Protein AF-A0A257HC31-F1 (afdb_monomer_lite)

Secondary structure (DSSP, 8-state):
--EEEGGGGTTTTSB-TTSSEEEEEEEETTTEEEEEEEETTTTEEEEEEEETTTEEEEEEESSHHHHHHHHHHHHHHHHHHHTTPPPTT-TTHHHHHHHHHHHHHHHHHH--

pLDDT: mean 95.12, std 4.94, range [56.03, 98.31]

Sequence (112 aa):
MAWDLYEDGASLGTAGEDGGTIVADFEHDLGARMTLEALGDGTCFAMTCGIYGWFFHTRFFNSREEADRATVDMQSALNVILQSYPAKDDADYDAKTEAFGDAISAFVDAYP

Foldseek 3Di:
DDWDADVNVPQAQPQDPVRFGWPGWTDDPLAKIWTWGQPDPSQKIKIWIDRPPQDIAIDMDRDPVVVVVVVVVLVVLVVVLSVQQDDPPDPCNVVSNVVSNVSVVVSNVVGD

Structure (mmCIF, N/CA/C/O backbone):
data_AF-A0A257HC31-F1
#
_entry.id   AF-A0A257HC31-F1
#
loop_
_atom_site.group_PDB
_atom_site.id
_atom_site.type_symbol
_atom_site.label_atom_id
_atom_site.label_alt_id
_atom_site.label_comp_id
_atom_site.label_asym_id
_atom_site.label_entity_id
_atom_site.label_seq_id
_atom_site.pdbx_PDB_ins_code
_atom_site.Cartn_x
_atom_site.Cartn_y
_atom_site.Cartn_z
_atom_site.occupancy
_atom_site.B_iso_or_equiv
_atom_site.auth_seq_id
_atom_site.auth_comp_id
_atom_site.auth_asym_id
_atom_site.auth_atom_id
_atom_site.pdbx_PDB_model_num
ATOM 1 N N . MET A 1 1 ? -2.022 -9.010 -11.681 1.00 56.03 1 MET A N 1
ATOM 2 C CA . MET A 1 1 ? -1.314 -9.382 -10.444 1.00 56.03 1 MET A CA 1
ATOM 3 C C . MET A 1 1 ? -2.151 -8.868 -9.295 1.00 56.03 1 MET A C 1
ATOM 5 O O . MET A 1 1 ? -2.873 -7.892 -9.499 1.00 56.03 1 MET A O 1
ATOM 9 N N . ALA A 1 2 ? -2.218 -9.632 -8.213 1.00 81.56 2 ALA A N 1
ATOM 10 C CA . ALA A 1 2 ? -3.240 -9.480 -7.190 1.00 81.56 2 ALA A CA 1
ATOM 11 C C . ALA A 1 2 ? -2.597 -9.098 -5.859 1.00 81.56 2 ALA A C 1
ATOM 13 O O . ALA A 1 2 ? -1.486 -9.516 -5.552 1.00 81.56 2 ALA A O 1
ATOM 14 N N . TRP A 1 3 ? -3.320 -8.281 -5.105 1.00 95.12 3 TRP A N 1
ATOM 15 C CA . TRP A 1 3 ? -3.104 -8.136 -3.677 1.00 95.12 3 TRP A CA 1
ATOM 16 C C . TRP A 1 3 ? -3.680 -9.378 -3.000 1.00 95.12 3 TRP A C 1
ATOM 18 O O . TRP A 1 3 ? -4.872 -9.653 -3.154 1.00 95.12 3 TRP A O 1
ATOM 28 N N . ASP A 1 4 ? -2.845 -10.104 -2.273 1.00 96.44 4 ASP A N 1
ATOM 29 C CA . ASP A 1 4 ? -3.220 -11.294 -1.514 1.00 96.44 4 ASP A CA 1
ATOM 30 C C . ASP A 1 4 ? -3.125 -11.009 -0.013 1.00 96.44 4 ASP A C 1
ATOM 32 O O . ASP A 1 4 ? -2.525 -10.018 0.403 1.00 96.44 4 ASP A O 1
ATOM 36 N N . LEU A 1 5 ? -3.738 -11.853 0.821 1.00 96.62 5 LEU A N 1
ATOM 37 C CA . LEU A 1 5 ? -3.605 -11.717 2.273 1.00 96.62 5 LEU A CA 1
ATOM 38 C C . LEU A 1 5 ? -2.153 -11.953 2.688 1.00 96.62 5 LEU A C 1
ATOM 40 O O . LEU A 1 5 ? -1.566 -12.979 2.341 1.00 96.62 5 LEU A O 1
ATOM 44 N N . TYR A 1 6 ? -1.604 -11.035 3.480 1.00 96.62 6 TYR A N 1
ATOM 45 C CA . TYR A 1 6 ? -0.271 -11.218 4.042 1.00 96.62 6 TYR A CA 1
ATOM 46 C C . TYR A 1 6 ? -0.253 -12.423 4.993 1.00 96.62 6 TYR A C 1
A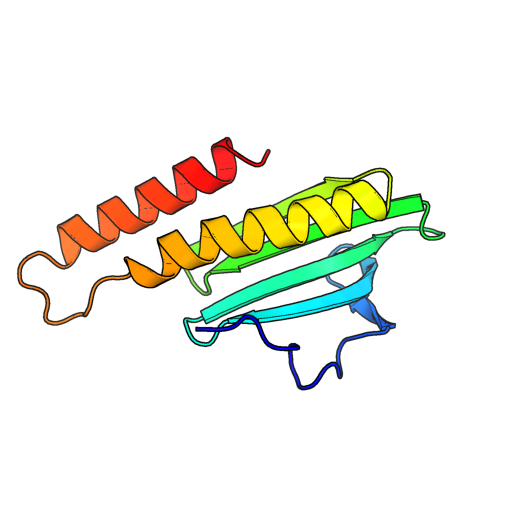TOM 48 O O . TYR A 1 6 ? -1.122 -12.545 5.859 1.00 96.62 6 TYR A O 1
ATOM 56 N N . GLU A 1 7 ? 0.720 -13.323 4.809 1.00 94.62 7 GLU A N 1
ATOM 57 C CA . GLU A 1 7 ? 0.877 -14.566 5.586 1.00 94.62 7 GLU A CA 1
ATOM 58 C C . GLU A 1 7 ? -0.431 -15.366 5.751 1.00 94.62 7 GLU A C 1
ATOM 60 O O . GLU A 1 7 ? -0.765 -15.816 6.847 1.00 94.62 7 GLU A O 1
ATOM 65 N N . ASP A 1 8 ? -1.218 -15.505 4.678 1.00 94.00 8 ASP A N 1
ATOM 66 C CA . ASP A 1 8 ? -2.528 -16.180 4.699 1.00 94.00 8 ASP A CA 1
ATOM 67 C C . ASP A 1 8 ? -3.508 -15.601 5.750 1.00 94.00 8 ASP A C 1
ATOM 69 O O . ASP A 1 8 ? -4.424 -16.276 6.226 1.00 94.00 8 ASP A O 1
ATOM 73 N N . GLY A 1 9 ? -3.324 -14.330 6.124 1.00 94.62 9 GLY A N 1
ATOM 74 C CA . GLY A 1 9 ? -4.115 -13.622 7.129 1.00 94.62 9 GLY A CA 1
ATOM 75 C C . GLY A 1 9 ? -3.684 -13.876 8.575 1.00 94.62 9 GLY A C 1
ATOM 76 O O . GLY A 1 9 ? -4.421 -13.510 9.491 1.00 94.62 9 GLY A O 1
ATOM 77 N N . ALA A 1 10 ? -2.517 -14.483 8.813 1.00 96.44 10 ALA A N 1
ATOM 78 C CA . ALA A 1 10 ? -2.029 -14.790 10.159 1.00 96.44 10 ALA A CA 1
ATOM 79 C C . ALA A 1 10 ? -1.799 -13.545 11.040 1.00 96.44 10 ALA A C 1
ATOM 81 O O . ALA A 1 10 ? -1.865 -13.648 12.266 1.00 96.44 10 ALA A O 1
ATOM 82 N N . SER A 1 11 ? -1.567 -12.378 10.433 1.00 96.56 11 SER A N 1
ATOM 83 C CA . SER A 1 11 ? -1.402 -11.094 11.128 1.00 96.56 11 SER A CA 1
ATOM 84 C C . SER A 1 11 ? -2.726 -10.445 11.553 1.00 96.56 11 SER A C 1
ATOM 86 O O . SER A 1 11 ? -2.740 -9.513 12.356 1.00 96.56 11 SER A O 1
ATOM 88 N N . LEU A 1 12 ? -3.869 -10.908 11.040 1.00 97.69 12 LEU A N 1
ATOM 89 C CA . LEU A 1 12 ? -5.153 -10.284 11.345 1.00 97.69 12 LEU A CA 1
ATOM 90 C C . LEU A 1 12 ? -5.505 -10.460 12.829 1.00 97.69 12 LEU A C 1
ATOM 92 O O . LEU A 1 12 ? -5.468 -11.559 13.381 1.00 97.69 12 LEU A O 1
ATOM 96 N N . GLY A 1 13 ? -5.892 -9.363 13.480 1.00 96.69 13 GLY A N 1
ATOM 97 C CA . GLY A 1 13 ? -6.200 -9.338 14.909 1.00 96.69 13 GLY A CA 1
ATOM 98 C C . GLY A 1 13 ? -4.980 -9.223 15.827 1.00 96.69 13 GLY A C 1
ATOM 99 O O . GLY A 1 13 ? -5.161 -9.154 17.044 1.00 96.69 13 GLY A O 1
ATOM 100 N N . THR A 1 14 ? -3.757 -9.179 15.290 1.00 96.69 14 THR A N 1
ATOM 101 C CA . THR A 1 14 ? -2.559 -8.879 16.085 1.00 96.69 14 THR A CA 1
ATOM 102 C C . THR A 1 14 ? -2.322 -7.374 16.182 1.00 96.69 14 THR A C 1
ATOM 104 O O . THR A 1 14 ? -2.957 -6.578 15.487 1.00 96.69 14 THR A O 1
ATOM 107 N N . ALA A 1 15 ? -1.402 -6.974 17.062 1.00 95.75 15 ALA A N 1
ATOM 108 C CA . ALA A 1 15 ? -0.935 -5.594 17.112 1.00 95.75 15 ALA A CA 1
ATOM 109 C C . ALA A 1 15 ? -0.169 -5.251 15.825 1.00 95.75 15 ALA A C 1
ATOM 111 O O . ALA A 1 15 ? 0.617 -6.078 15.356 1.00 95.75 15 ALA A O 1
ATOM 112 N N . GLY A 1 16 ? -0.402 -4.060 15.279 1.00 92.31 16 GLY A N 1
ATOM 113 C CA . GLY A 1 16 ? 0.389 -3.515 14.180 1.00 92.31 16 GLY A CA 1
ATOM 114 C C . GLY A 1 16 ? 1.428 -2.491 14.645 1.00 92.31 16 GLY A C 1
ATOM 115 O O . GLY A 1 16 ? 1.675 -2.324 15.845 1.00 92.31 16 GLY A O 1
ATOM 116 N N . GLU A 1 17 ? 2.088 -1.850 13.685 1.00 89.06 17 GLU A N 1
ATOM 117 C CA . GLU A 1 17 ? 3.216 -0.942 13.917 1.00 89.06 17 GLU A CA 1
ATOM 118 C C . GLU A 1 17 ? 2.767 0.410 14.481 1.00 89.06 17 GLU A C 1
ATOM 120 O O . GLU A 1 17 ? 3.483 1.010 15.286 1.00 89.06 17 GLU A O 1
ATOM 125 N N . ASP A 1 18 ? 1.553 0.846 14.141 1.00 90.50 18 ASP A N 1
ATOM 126 C CA . ASP A 1 18 ? 0.951 2.089 14.635 1.00 90.50 18 ASP A CA 1
ATOM 127 C C . ASP A 1 18 ? 0.244 1.909 15.997 1.00 90.50 18 ASP A C 1
ATOM 129 O O . ASP A 1 18 ? -0.400 2.826 16.519 1.00 90.50 18 ASP A O 1
ATOM 133 N N . GLY A 1 19 ? 0.387 0.731 16.616 1.00 90.06 19 GLY A N 1
ATOM 134 C CA . GLY A 1 19 ? -0.152 0.410 17.939 1.00 90.06 19 GLY A CA 1
ATOM 135 C C . GLY A 1 19 ? -1.643 0.062 17.945 1.00 90.06 19 GLY A C 1
ATOM 136 O O . GLY A 1 19 ? -2.249 0.008 19.019 1.00 90.06 19 GLY A O 1
ATOM 137 N N . GLY A 1 20 ? -2.240 -0.165 16.773 1.00 95.12 20 GLY A N 1
ATOM 138 C CA . GLY A 1 20 ? -3.612 -0.629 16.617 1.00 95.12 20 GLY A CA 1
ATOM 139 C C . GLY A 1 20 ? -3.731 -2.138 16.478 1.00 95.12 20 GLY A C 1
ATOM 140 O O . GLY A 1 20 ? -2.764 -2.888 16.580 1.00 95.12 20 GLY A O 1
ATOM 141 N N . THR A 1 21 ? -4.961 -2.587 16.233 1.00 97.69 21 THR A N 1
ATOM 142 C CA . THR A 1 21 ? -5.251 -3.969 15.830 1.00 97.69 21 THR A CA 1
ATOM 143 C C . THR A 1 21 ? -5.312 -4.044 14.314 1.00 97.69 21 THR A C 1
ATOM 145 O O . THR A 1 21 ? -6.084 -3.304 13.703 1.00 97.69 21 THR A O 1
ATOM 148 N N . ILE A 1 22 ? -4.562 -4.956 13.701 1.00 98.19 22 ILE A N 1
ATOM 149 C CA . ILE A 1 22 ? -4.603 -5.172 12.253 1.00 98.19 22 ILE A CA 1
ATOM 150 C C . ILE A 1 22 ? -5.986 -5.712 11.861 1.00 98.19 22 ILE A C 1
ATOM 152 O O . ILE A 1 22 ? -6.408 -6.776 12.319 1.00 98.19 22 ILE A O 1
ATOM 156 N N . VAL A 1 23 ? -6.694 -4.979 11.000 1.00 97.50 23 VAL A N 1
ATOM 157 C CA . VAL A 1 23 ? -8.029 -5.341 10.490 1.00 97.50 23 VAL A CA 1
ATOM 158 C C . VAL A 1 23 ? -8.052 -5.629 8.989 1.00 97.50 23 VAL A C 1
ATOM 160 O O . VAL A 1 23 ? -9.055 -6.150 8.497 1.00 97.50 23 VAL A O 1
ATOM 163 N N . ALA A 1 24 ? -6.977 -5.304 8.272 1.00 97.62 24 ALA A N 1
ATOM 164 C CA . ALA A 1 24 ? -6.693 -5.782 6.923 1.00 97.62 24 ALA A CA 1
ATOM 165 C C . ALA A 1 24 ? -5.177 -5.756 6.691 1.00 97.62 24 ALA A C 1
ATOM 167 O O . ALA A 1 24 ? -4.503 -4.855 7.184 1.00 97.62 24 ALA A O 1
ATOM 168 N N . ASP A 1 25 ? -4.645 -6.727 5.957 1.00 98.12 25 ASP A N 1
ATOM 169 C CA . ASP A 1 25 ? -3.213 -6.822 5.677 1.00 98.12 25 ASP A CA 1
ATOM 170 C C . ASP A 1 25 ? -3.014 -7.557 4.356 1.00 98.12 25 ASP A C 1
ATOM 172 O O . ASP A 1 25 ? -3.483 -8.689 4.185 1.00 98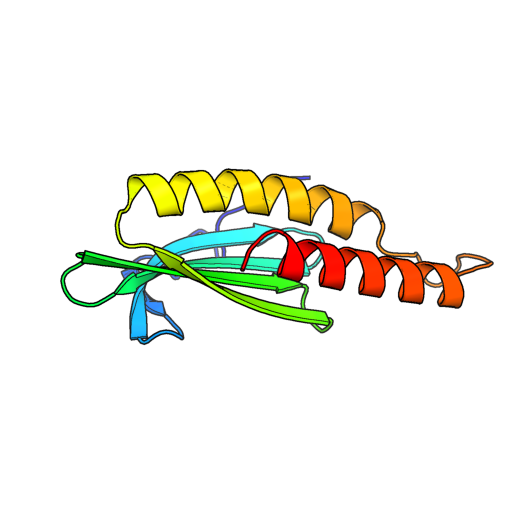.12 25 ASP A O 1
ATOM 176 N N . PHE A 1 26 ? -2.377 -6.881 3.409 1.00 97.94 26 PHE A N 1
ATOM 177 C CA . PHE A 1 26 ? -2.238 -7.346 2.042 1.00 97.94 26 PHE A CA 1
ATOM 178 C C . PHE A 1 26 ? -0.799 -7.238 1.571 1.00 97.94 26 PHE A C 1
ATOM 180 O O . PHE A 1 26 ? -0.139 -6.228 1.808 1.00 97.94 26 PHE A O 1
ATOM 187 N N . GLU A 1 27 ? -0.350 -8.229 0.815 1.00 97.50 27 GLU A N 1
ATOM 188 C CA . GLU A 1 27 ? 0.933 -8.218 0.127 1.00 97.50 27 GLU A CA 1
ATOM 189 C C . GLU A 1 27 ? 0.731 -8.389 -1.377 1.00 97.50 27 GLU A C 1
ATOM 191 O O . GLU A 1 27 ? -0.181 -9.073 -1.842 1.00 97.50 27 GLU A O 1
ATOM 196 N N . HIS A 1 28 ? 1.576 -7.716 -2.144 1.00 96.75 28 HIS A N 1
ATOM 197 C CA . HIS A 1 28 ? 1.649 -7.836 -3.586 1.00 96.75 28 HIS A CA 1
ATOM 198 C C . HIS A 1 28 ? 2.910 -8.618 -3.954 1.00 96.75 28 HIS A C 1
ATOM 200 O O . HIS A 1 28 ? 3.998 -8.328 -3.453 1.00 96.75 28 HIS A O 1
ATOM 206 N N . ASP A 1 29 ? 2.787 -9.538 -4.911 1.00 94.81 29 ASP A N 1
ATOM 207 C CA . ASP A 1 29 ? 3.880 -10.375 -5.441 1.00 94.81 29 ASP A CA 1
ATOM 208 C C . ASP A 1 29 ? 5.094 -9.597 -5.999 1.00 94.81 29 ASP A C 1
ATOM 210 O O . ASP A 1 29 ? 6.176 -10.161 -6.154 1.00 94.81 29 ASP A O 1
ATOM 214 N N . LEU A 1 30 ? 4.941 -8.294 -6.253 1.00 94.94 30 LEU A N 1
ATOM 215 C CA . LEU A 1 30 ? 5.993 -7.384 -6.709 1.00 94.94 30 LEU A CA 1
ATOM 216 C C . LEU A 1 30 ? 6.688 -6.639 -5.556 1.00 94.94 30 LEU A C 1
ATOM 218 O O . LEU A 1 30 ? 7.459 -5.714 -5.798 1.00 94.94 30 LEU A O 1
ATOM 222 N N . GLY A 1 31 ? 6.448 -7.044 -4.306 1.00 94.56 31 GLY A N 1
ATOM 223 C CA . GLY A 1 31 ? 7.174 -6.541 -3.141 1.00 94.56 31 GLY A CA 1
ATOM 224 C C . GLY A 1 31 ? 6.585 -5.269 -2.537 1.00 94.56 31 GLY A C 1
ATOM 225 O O . GLY A 1 31 ? 7.331 -4.357 -2.176 1.00 94.56 31 GLY A O 1
ATOM 226 N N . ALA A 1 32 ? 5.260 -5.207 -2.413 1.00 97.19 32 ALA A N 1
ATOM 227 C CA . ALA A 1 32 ? 4.577 -4.168 -1.647 1.00 97.19 32 ALA A CA 1
ATOM 228 C C . ALA A 1 32 ? 3.694 -4.777 -0.567 1.00 97.19 32 ALA A C 1
ATOM 230 O O . ALA A 1 32 ? 3.150 -5.860 -0.757 1.00 97.19 32 ALA A O 1
ATOM 231 N N . ARG A 1 33 ? 3.497 -4.046 0.528 1.00 97.44 33 ARG A N 1
ATOM 232 C CA . ARG A 1 33 ? 2.574 -4.423 1.600 1.00 97.44 33 ARG A CA 1
ATOM 233 C C . ARG A 1 33 ? 1.701 -3.243 1.988 1.00 97.44 33 ARG A C 1
ATOM 235 O O . ARG A 1 33 ? 2.124 -2.090 1.889 1.00 97.44 33 ARG A O 1
ATOM 242 N N . MET A 1 34 ? 0.478 -3.539 2.400 1.00 97.75 34 MET A N 1
ATOM 243 C CA . MET A 1 34 ? -0.488 -2.566 2.875 1.00 97.75 34 MET A CA 1
ATOM 244 C C . MET A 1 34 ? -1.240 -3.118 4.084 1.00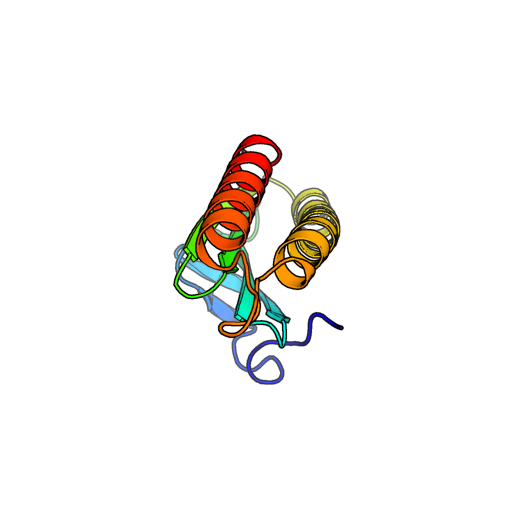 97.75 34 MET A C 1
ATOM 246 O O . MET A 1 34 ? -1.899 -4.149 3.984 1.00 97.75 34 MET A O 1
ATOM 250 N N . THR A 1 35 ? -1.187 -2.387 5.190 1.00 98.31 35 THR A N 1
ATOM 251 C CA . THR A 1 35 ? -1.751 -2.761 6.485 1.00 98.31 35 THR A CA 1
ATOM 252 C C . THR A 1 35 ? -2.744 -1.695 6.933 1.00 98.31 35 THR A C 1
ATOM 254 O O . THR A 1 35 ? -2.426 -0.508 6.965 1.00 98.31 35 THR A O 1
ATOM 257 N N . LEU A 1 36 ? -3.951 -2.119 7.300 1.00 98.31 36 LEU A N 1
ATOM 258 C CA . LEU A 1 36 ? -4.961 -1.296 7.956 1.00 98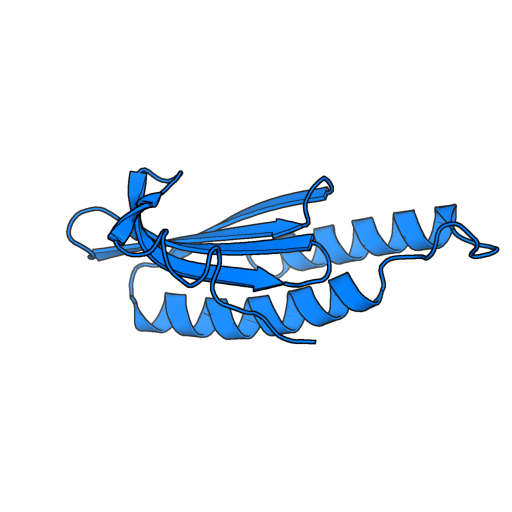.31 36 LEU A CA 1
ATOM 259 C C . LEU A 1 36 ? -5.036 -1.670 9.429 1.00 98.31 36 LEU A C 1
ATOM 261 O O . LEU A 1 36 ? -5.414 -2.793 9.771 1.00 98.31 36 LEU A O 1
ATOM 265 N N . GLU A 1 37 ? -4.775 -0.710 10.299 1.00 98.19 37 GLU A N 1
ATOM 266 C CA . GLU A 1 37 ? -4.923 -0.853 11.739 1.00 98.19 37 GLU A CA 1
ATOM 267 C C . GLU A 1 37 ? -6.131 -0.066 12.239 1.00 98.19 37 GLU A C 1
ATOM 269 O O . GLU A 1 37 ? -6.323 1.098 11.890 1.00 98.19 37 GLU A O 1
ATOM 274 N N . ALA A 1 38 ? -6.940 -0.687 13.094 1.00 97.75 38 ALA A N 1
ATOM 275 C CA . ALA A 1 38 ? -7.919 0.004 13.919 1.00 97.75 38 ALA A CA 1
ATOM 276 C C . ALA A 1 38 ? -7.234 0.484 15.207 1.00 97.75 38 ALA A C 1
ATOM 278 O O . ALA A 1 38 ? -6.744 -0.325 15.999 1.00 97.75 38 ALA A O 1
ATOM 279 N N . LEU A 1 39 ? -7.197 1.798 15.411 1.00 95.69 39 LEU A N 1
ATOM 280 C CA . LEU A 1 39 ? -6.564 2.456 16.551 1.00 95.69 39 LEU A CA 1
ATOM 281 C C . LEU A 1 39 ? -7.578 2.733 17.671 1.00 95.69 39 LEU A C 1
ATOM 283 O O . LEU A 1 39 ? -8.760 2.993 17.417 1.00 95.69 39 LEU A O 1
ATOM 287 N N . GLY A 1 40 ? -7.093 2.746 18.917 1.00 86.00 40 GLY A N 1
ATOM 288 C CA . GLY A 1 40 ? -7.922 2.980 20.103 1.00 86.00 40 GLY A CA 1
ATOM 289 C C . GLY A 1 40 ? -9.064 1.965 20.203 1.00 86.00 40 GLY A C 1
ATOM 290 O O . GLY A 1 40 ? -8.864 0.777 19.968 1.00 86.00 40 GLY A O 1
ATOM 291 N N . ASP A 1 41 ? -10.278 2.443 20.476 1.00 84.62 41 ASP A N 1
ATOM 292 C CA . ASP A 1 41 ? -11.488 1.608 20.526 1.00 84.62 41 ASP A CA 1
ATOM 293 C C . ASP A 1 41 ? -12.125 1.402 19.129 1.00 84.62 41 ASP A C 1
ATOM 295 O O . ASP A 1 41 ? -13.338 1.227 19.003 1.00 84.62 41 ASP A O 1
ATOM 299 N N . GLY A 1 42 ? -11.327 1.468 18.053 1.00 83.12 42 GLY A N 1
ATOM 300 C CA . GLY A 1 42 ? -11.793 1.338 16.666 1.00 83.12 42 GLY A CA 1
ATOM 301 C C . GLY A 1 42 ? -12.429 2.607 16.091 1.00 83.12 42 GLY A C 1
ATOM 302 O O . GLY A 1 42 ? -13.206 2.542 15.138 1.00 83.12 42 GLY A O 1
ATOM 303 N N . THR A 1 43 ? -12.123 3.765 16.679 1.00 88.62 43 THR A N 1
ATOM 304 C CA . THR A 1 43 ? -12.644 5.073 16.249 1.00 88.62 43 THR A CA 1
ATOM 305 C C . THR A 1 43 ? -11.783 5.741 15.182 1.00 88.62 43 THR A C 1
ATOM 307 O O . THR A 1 43 ? -12.276 6.597 14.454 1.00 88.62 43 THR A O 1
ATOM 310 N N . CYS A 1 44 ? -10.507 5.366 15.099 1.00 95.50 44 CYS A N 1
ATOM 311 C CA . CYS A 1 44 ? -9.555 5.881 14.122 1.00 95.50 44 CYS A CA 1
ATOM 312 C C . CYS A 1 44 ? -8.850 4.715 13.435 1.00 95.50 44 CYS A C 1
ATOM 314 O O . CYS A 1 44 ? -8.786 3.611 13.974 1.00 95.50 44 CYS A O 1
ATOM 316 N N . PHE A 1 45 ? -8.299 4.974 12.259 1.00 98.12 45 PHE A N 1
ATOM 317 C CA . PHE A 1 45 ? -7.649 3.964 11.443 1.00 98.12 45 PHE A CA 1
ATOM 318 C C . PHE A 1 45 ? -6.326 4.486 10.899 1.00 98.12 45 PHE A C 1
ATOM 320 O O . PHE A 1 45 ? -6.270 5.640 10.478 1.00 98.12 45 PHE A O 1
ATOM 327 N N . ALA A 1 46 ? -5.297 3.643 10.884 1.00 98.06 46 ALA A N 1
ATOM 328 C CA . ALA A 1 46 ? -4.031 3.904 10.205 1.00 98.06 46 ALA A CA 1
ATOM 329 C C . ALA A 1 46 ? -3.895 2.952 9.015 1.00 98.06 46 ALA A C 1
ATOM 331 O O . ALA A 1 46 ? -3.988 1.739 9.174 1.00 98.06 46 ALA A O 1
ATOM 332 N N . MET A 1 47 ? -3.720 3.505 7.820 1.00 98.00 47 MET A N 1
ATOM 333 C CA . MET A 1 47 ? -3.398 2.763 6.606 1.00 98.00 47 MET A CA 1
ATOM 334 C C . MET A 1 47 ? -1.931 2.988 6.293 1.00 98.00 47 MET A C 1
ATOM 336 O O . MET A 1 47 ? -1.570 4.070 5.825 1.00 98.00 47 MET A O 1
ATOM 340 N N . THR A 1 48 ? -1.114 1.974 6.520 1.00 98.00 48 THR A N 1
ATOM 341 C CA . THR A 1 48 ? 0.313 2.001 6.212 1.00 98.00 48 THR A CA 1
ATOM 342 C C . THR A 1 48 ? 0.560 1.179 4.958 1.00 98.00 48 THR A C 1
ATOM 344 O O . THR A 1 48 ? 0.083 0.057 4.833 1.00 98.00 48 THR A O 1
ATOM 347 N N . CYS A 1 49 ? 1.286 1.732 3.992 1.00 97.69 49 CYS A N 1
ATOM 348 C CA . CYS A 1 49 ? 1.681 1.025 2.781 1.00 97.69 49 CYS A CA 1
ATOM 349 C C . CYS A 1 49 ? 3.135 1.315 2.427 1.00 97.69 49 CYS A C 1
ATOM 351 O O . CYS A 1 49 ? 3.686 2.350 2.801 1.00 97.69 49 CYS A O 1
ATOM 353 N N . GLY A 1 50 ? 3.756 0.409 1.685 1.00 97.25 50 GLY A N 1
ATOM 354 C CA . GLY A 1 50 ? 5.123 0.597 1.228 1.00 97.25 50 GLY A CA 1
ATOM 355 C C . GLY A 1 50 ? 5.504 -0.372 0.125 1.00 97.25 50 GLY A C 1
ATOM 356 O O . GLY A 1 50 ? 4.898 -1.433 -0.031 1.00 97.25 50 GLY A O 1
ATOM 357 N N . ILE A 1 51 ? 6.533 0.007 -0.628 1.00 97.44 51 ILE A N 1
ATOM 358 C CA . ILE A 1 51 ? 7.260 -0.886 -1.532 1.00 97.44 51 ILE A CA 1
ATOM 359 C C . ILE A 1 51 ? 8.591 -1.189 -0.851 1.00 97.44 51 ILE A C 1
ATOM 361 O O . ILE A 1 51 ? 9.327 -0.265 -0.483 1.00 97.44 51 ILE A O 1
ATOM 365 N N . TYR A 1 52 ? 8.902 -2.471 -0.661 1.00 95.56 52 TYR A N 1
ATOM 366 C CA . TYR A 1 52 ? 10.075 -2.887 0.098 1.00 95.56 52 TYR A CA 1
ATOM 367 C C . TYR A 1 52 ? 11.360 -2.282 -0.486 1.00 95.56 52 TYR A C 1
ATOM 369 O O . TYR A 1 52 ? 11.662 -2.417 -1.671 1.00 95.56 52 TYR A O 1
ATOM 377 N N . GLY A 1 53 ? 12.126 -1.603 0.372 1.00 94.81 53 GLY A N 1
ATOM 378 C CA . GLY A 1 53 ? 13.374 -0.931 -0.001 1.00 94.81 53 GLY A CA 1
ATOM 379 C C . GLY A 1 53 ? 13.213 0.445 -0.658 1.00 94.81 53 GLY A C 1
ATOM 380 O O . GLY A 1 53 ? 14.230 1.081 -0.920 1.00 94.81 53 GLY A O 1
ATOM 381 N N . TRP A 1 54 ? 11.984 0.917 -0.888 1.00 96.44 54 TRP A N 1
ATOM 382 C CA . TRP A 1 54 ? 11.716 2.197 -1.548 1.00 96.44 54 TRP A CA 1
ATOM 383 C C . TRP A 1 54 ? 11.092 3.237 -0.626 1.00 96.44 54 TRP A C 1
ATOM 385 O O . TRP A 1 54 ? 11.633 4.333 -0.497 1.00 96.44 54 TRP A O 1
ATOM 395 N N . PHE A 1 55 ? 9.964 2.920 0.011 1.00 96.56 55 PHE A N 1
ATOM 396 C CA . PHE A 1 55 ? 9.282 3.864 0.894 1.00 96.56 55 PHE A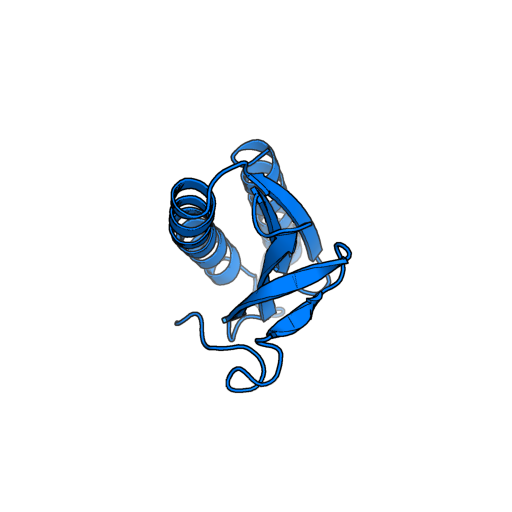 CA 1
ATOM 397 C C . PHE A 1 55 ? 8.307 3.164 1.842 1.00 96.56 55 PHE A C 1
ATOM 399 O O . PHE A 1 55 ? 7.911 2.020 1.614 1.00 96.56 55 PHE A O 1
ATOM 406 N N . PHE A 1 56 ? 7.889 3.913 2.859 1.00 95.38 56 PHE A N 1
ATOM 407 C CA . PHE A 1 56 ? 6.740 3.626 3.708 1.00 95.38 56 PHE A CA 1
ATOM 408 C C . PHE A 1 56 ? 5.925 4.906 3.864 1.00 95.38 56 PHE A C 1
ATOM 410 O O . PHE A 1 56 ? 6.495 5.994 3.958 1.00 95.38 56 PHE A O 1
ATOM 417 N N . HIS A 1 57 ? 4.604 4.776 3.861 1.00 97.19 57 HIS A N 1
ATOM 418 C CA . HIS A 1 57 ? 3.673 5.892 3.929 1.00 97.19 57 HIS A CA 1
ATOM 419 C C . HIS A 1 57 ? 2.426 5.510 4.716 1.00 97.19 57 HIS A C 1
ATOM 421 O O . HIS A 1 57 ? 1.807 4.484 4.425 1.00 97.19 57 HIS A O 1
ATOM 427 N N . THR A 1 58 ? 2.040 6.360 5.663 1.00 97.31 58 THR A N 1
ATOM 428 C CA . THR A 1 58 ? 0.911 6.120 6.565 1.00 97.31 58 THR A CA 1
ATOM 429 C C . THR A 1 58 ? -0.098 7.246 6.463 1.00 97.31 58 THR A C 1
ATOM 431 O O . THR A 1 58 ? 0.257 8.422 6.510 1.00 97.31 58 THR A O 1
ATOM 434 N N . ARG A 1 59 ? -1.376 6.878 6.378 1.00 97.31 59 ARG A N 1
ATOM 435 C CA . ARG A 1 59 ? -2.507 7.807 6.381 1.00 97.31 59 ARG A CA 1
ATOM 436 C C . ARG A 1 59 ? -3.462 7.481 7.507 1.00 97.31 59 ARG A C 1
ATOM 438 O O . ARG A 1 59 ? -3.683 6.312 7.814 1.00 97.31 59 ARG A O 1
ATOM 445 N N . PHE A 1 60 ? -4.084 8.512 8.064 1.00 97.00 60 PHE A N 1
ATOM 446 C CA . PHE A 1 60 ? -5.035 8.366 9.160 1.00 97.00 60 PHE A CA 1
ATOM 447 C C . PHE A 1 60 ? -6.455 8.714 8.719 1.00 97.00 60 PHE A C 1
ATOM 449 O O . PHE A 1 60 ? -6.682 9.713 8.038 1.00 97.00 60 PHE A O 1
ATOM 456 N N . PHE A 1 61 ? -7.419 7.909 9.157 1.00 97.31 61 PHE A N 1
ATOM 457 C CA . PHE A 1 61 ? -8.839 8.083 8.859 1.00 97.31 61 PHE A CA 1
ATOM 458 C C . PHE A 1 61 ? -9.671 8.036 10.139 1.00 97.31 61 PHE A C 1
ATOM 460 O O . PHE A 1 61 ? -9.319 7.355 11.102 1.00 97.31 61 PHE A O 1
ATOM 467 N N . ASN A 1 62 ? -10.810 8.729 10.132 1.00 96.31 62 ASN A N 1
ATOM 468 C CA . ASN A 1 62 ? -11.738 8.783 11.270 1.00 96.31 62 ASN A CA 1
ATOM 469 C C . ASN A 1 62 ? -12.951 7.857 11.091 1.00 96.31 62 ASN A C 1
ATOM 471 O O . ASN A 1 62 ? -13.890 7.892 11.884 1.00 96.31 62 ASN A O 1
ATOM 475 N N . SER A 1 63 ? -12.974 7.058 10.024 1.00 96.00 63 SER A N 1
ATOM 476 C CA . SER A 1 63 ? -14.036 6.093 9.777 1.00 96.00 63 SER A CA 1
ATOM 477 C C . SER A 1 63 ? -13.518 4.875 9.023 1.00 96.00 63 SER A C 1
ATOM 479 O O . SER A 1 63 ? -12.598 4.966 8.207 1.00 96.00 63 SER A O 1
ATOM 481 N N . ARG A 1 64 ? -14.148 3.728 9.288 1.00 95.31 64 ARG A N 1
ATOM 482 C CA . ARG A 1 64 ? -13.821 2.469 8.616 1.00 95.31 64 ARG A CA 1
ATOM 483 C C . ARG A 1 64 ? -14.103 2.542 7.118 1.00 95.31 64 ARG A C 1
ATOM 485 O O . ARG A 1 64 ? -13.303 2.077 6.321 1.00 95.31 64 ARG A O 1
ATOM 492 N N . GLU A 1 65 ? -15.226 3.152 6.750 1.00 96.56 65 GLU A N 1
ATOM 493 C CA . GLU A 1 65 ? -15.659 3.256 5.357 1.00 96.56 65 GLU A CA 1
ATOM 494 C C . GLU A 1 65 ? -14.685 4.085 4.507 1.00 96.56 65 GLU A C 1
ATOM 496 O O . GLU A 1 65 ? -14.356 3.690 3.389 1.00 96.56 65 GLU A O 1
ATOM 501 N N . GLU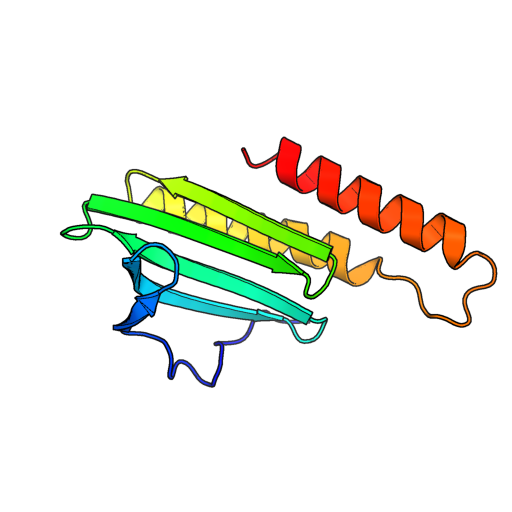 A 1 66 ? -14.201 5.220 5.025 1.00 97.06 66 GLU A N 1
ATOM 502 C CA . GLU A 1 66 ? -13.192 6.029 4.330 1.00 97.06 66 GLU A CA 1
ATOM 503 C C . GLU A 1 66 ? -11.862 5.286 4.214 1.00 97.06 66 GLU A C 1
ATOM 505 O O . GLU A 1 66 ? -11.247 5.323 3.148 1.00 97.06 66 GLU A O 1
ATOM 510 N N . ALA A 1 67 ? -11.450 4.590 5.279 1.00 97.44 67 ALA A N 1
ATOM 511 C CA . ALA A 1 67 ? -10.221 3.810 5.286 1.00 97.44 67 ALA A CA 1
ATOM 512 C C . ALA A 1 67 ? -10.265 2.692 4.234 1.00 97.44 67 ALA A C 1
ATOM 514 O O . ALA A 1 67 ? -9.371 2.627 3.397 1.00 97.44 67 ALA A O 1
ATOM 515 N N . ASP A 1 68 ? -11.331 1.884 4.212 1.00 96.50 68 ASP A N 1
ATOM 516 C CA . ASP A 1 68 ? -11.494 0.780 3.257 1.00 96.50 68 ASP A CA 1
ATOM 517 C C . ASP A 1 68 ? -11.526 1.284 1.803 1.00 96.50 68 ASP A C 1
ATOM 519 O O . ASP A 1 68 ? -10.923 0.685 0.910 1.00 96.50 68 ASP A O 1
ATOM 523 N N . ARG A 1 69 ? -12.204 2.412 1.545 1.00 97.19 69 ARG A N 1
ATOM 524 C CA . ARG A 1 69 ? -12.226 3.027 0.209 1.00 97.19 69 ARG A CA 1
ATOM 525 C C . ARG A 1 69 ? -10.831 3.483 -0.209 1.00 97.19 69 ARG A C 1
ATOM 527 O O . ARG A 1 69 ? -10.400 3.187 -1.320 1.00 97.19 69 ARG A O 1
ATOM 534 N N . ALA A 1 70 ? -10.117 4.153 0.695 1.00 96.88 70 ALA A N 1
ATOM 535 C CA . ALA A 1 70 ? -8.752 4.589 0.446 1.00 96.88 70 ALA A CA 1
ATOM 536 C C . ALA A 1 70 ? -7.805 3.405 0.207 1.00 96.88 70 ALA A C 1
ATOM 538 O O . ALA A 1 70 ? -6.948 3.509 -0.664 1.00 96.88 70 ALA A O 1
ATOM 539 N N . THR A 1 71 ? -7.983 2.275 0.903 1.00 96.88 71 THR A N 1
ATOM 540 C CA . THR A 1 71 ? -7.232 1.033 0.653 1.00 96.88 71 THR A CA 1
ATOM 541 C C . THR A 1 71 ? -7.360 0.600 -0.800 1.00 96.88 71 THR A C 1
ATOM 543 O O . THR A 1 71 ? -6.352 0.425 -1.475 1.00 96.88 71 THR A O 1
ATOM 546 N N . VAL A 1 72 ? -8.589 0.463 -1.306 1.00 96.31 72 VAL A N 1
ATOM 547 C CA . VAL A 1 72 ? -8.844 -0.006 -2.679 1.00 96.31 72 VAL A CA 1
ATOM 548 C C . VAL A 1 72 ? -8.278 0.967 -3.717 1.00 96.31 72 VAL A C 1
ATOM 550 O O . VAL A 1 72 ? -7.649 0.549 -4.698 1.00 96.31 72 VAL A O 1
ATOM 553 N N . ASP A 1 73 ? -8.460 2.268 -3.489 1.00 97.25 73 ASP A N 1
ATOM 554 C CA . ASP A 1 73 ? -7.946 3.310 -4.379 1.00 97.25 73 ASP A CA 1
ATOM 555 C C . ASP A 1 73 ? -6.406 3.297 -4.413 1.00 97.25 73 ASP A C 1
ATOM 557 O O . ASP A 1 73 ? -5.800 3.290 -5.488 1.00 97.25 73 ASP A O 1
ATOM 561 N N . MET A 1 74 ? -5.759 3.225 -3.245 1.00 97.44 74 MET A N 1
ATOM 562 C CA . MET A 1 74 ? -4.299 3.195 -3.117 1.00 97.44 74 MET A CA 1
ATOM 563 C C . MET A 1 74 ? -3.694 1.893 -3.652 1.00 97.44 74 MET A C 1
ATOM 565 O O . MET A 1 74 ? -2.658 1.940 -4.309 1.00 97.44 74 MET A O 1
ATOM 569 N N . GLN A 1 75 ? -4.341 0.742 -3.444 1.00 97.00 75 GLN A N 1
ATOM 570 C CA . GLN A 1 75 ? -3.939 -0.540 -4.036 1.00 97.00 75 GLN A CA 1
ATOM 571 C C . GLN A 1 75 ? -3.891 -0.466 -5.563 1.00 97.00 75 GLN A C 1
ATOM 573 O O . GLN A 1 75 ? -2.950 -0.964 -6.189 1.00 97.00 75 GLN A O 1
ATOM 578 N N . SER A 1 76 ? -4.897 0.172 -6.166 1.00 96.31 76 SER A N 1
ATOM 579 C CA . SER A 1 76 ? -4.976 0.353 -7.615 1.00 96.31 76 SER A CA 1
ATOM 580 C C . SER A 1 76 ? -3.850 1.255 -8.125 1.00 96.31 76 SER A C 1
ATOM 582 O O . SER A 1 76 ? -3.187 0.911 -9.104 1.00 96.31 76 SER A O 1
ATOM 584 N N . ALA A 1 77 ? -3.596 2.375 -7.442 1.00 96.81 77 ALA A N 1
ATOM 585 C CA . ALA A 1 77 ? -2.524 3.303 -7.797 1.00 96.81 77 ALA A CA 1
ATOM 586 C C . ALA A 1 77 ? -1.126 2.680 -7.627 1.00 96.81 77 ALA A C 1
ATOM 588 O O . ALA A 1 77 ? -0.301 2.772 -8.535 1.00 96.81 77 ALA A O 1
ATOM 589 N N . LEU A 1 78 ? -0.873 1.972 -6.522 1.00 96.69 78 LEU A N 1
ATOM 590 C CA . LEU A 1 78 ? 0.398 1.277 -6.294 1.00 96.69 78 LEU A CA 1
ATOM 591 C C . LEU A 1 78 ? 0.648 0.167 -7.309 1.00 96.69 78 LEU A C 1
ATOM 593 O O . LEU A 1 78 ? 1.775 0.019 -7.765 1.00 96.69 78 LEU A O 1
ATOM 597 N N . ASN A 1 79 ? -0.381 -0.579 -7.717 1.00 95.94 79 ASN A N 1
ATOM 598 C CA . ASN A 1 79 ? -0.228 -1.609 -8.745 1.00 95.94 79 ASN A CA 1
ATOM 599 C C . ASN A 1 79 ? 0.244 -1.019 -10.091 1.00 95.94 79 ASN A C 1
ATOM 601 O O . ASN A 1 79 ? 1.018 -1.663 -10.794 1.00 95.94 79 ASN A O 1
ATOM 605 N N . VAL A 1 80 ? -0.151 0.213 -10.440 1.00 95.62 80 VAL A N 1
ATOM 606 C CA . VAL A 1 80 ? 0.382 0.897 -11.636 1.00 95.62 80 VAL A CA 1
ATOM 607 C C . VAL A 1 80 ? 1.874 1.194 -11.483 1.00 95.62 80 VAL A C 1
ATOM 609 O O . VAL A 1 80 ? 2.634 0.994 -12.428 1.00 95.62 80 VAL A O 1
ATOM 612 N N . ILE A 1 81 ? 2.299 1.637 -10.299 1.00 96.75 81 ILE A N 1
ATOM 613 C CA . ILE A 1 81 ? 3.705 1.949 -10.013 1.00 96.75 81 ILE A CA 1
ATOM 614 C C . ILE A 1 81 ? 4.536 0.669 -10.015 1.00 96.75 81 ILE A C 1
ATOM 616 O O . ILE A 1 81 ? 5.524 0.590 -10.727 1.00 96.75 81 ILE A O 1
ATOM 620 N N . LEU A 1 82 ? 4.112 -0.374 -9.302 1.00 95.94 82 LEU A N 1
ATOM 621 C CA . LEU A 1 82 ? 4.821 -1.656 -9.231 1.00 95.94 82 LEU A CA 1
ATOM 622 C C . LEU A 1 82 ? 5.090 -2.264 -10.614 1.00 95.94 82 LEU A C 1
ATOM 624 O O . LEU A 1 82 ? 6.166 -2.806 -10.854 1.00 95.94 82 LEU A O 1
ATOM 628 N N . GLN A 1 83 ? 4.145 -2.127 -11.545 1.00 93.94 83 GLN A N 1
ATOM 629 C CA . GLN A 1 83 ? 4.295 -2.616 -12.918 1.00 93.94 83 GLN A CA 1
ATOM 630 C C . GLN A 1 83 ? 5.304 -1.824 -13.763 1.00 93.94 83 GLN A C 1
ATOM 632 O O . GLN A 1 83 ? 5.681 -2.295 -14.836 1.00 93.94 83 GLN A O 1
ATOM 637 N N . SER A 1 84 ? 5.743 -0.644 -13.316 1.00 93.94 84 SER A N 1
ATOM 638 C CA . SER A 1 84 ? 6.767 0.153 -13.998 1.00 93.94 84 SER A CA 1
ATOM 639 C C . SER A 1 84 ? 8.186 -0.099 -13.477 1.00 93.94 84 SER A C 1
ATOM 641 O O . SER A 1 84 ? 9.129 0.486 -14.015 1.00 93.94 84 SER A O 1
ATOM 643 N N . TYR A 1 85 ? 8.363 -0.976 -12.476 1.00 92.31 85 TYR A N 1
ATOM 644 C CA . TYR A 1 85 ? 9.684 -1.287 -11.929 1.00 92.31 85 TYR A CA 1
ATOM 645 C C . TYR A 1 85 ? 10.619 -1.845 -13.020 1.00 92.31 85 TYR A C 1
ATOM 647 O O . TYR A 1 85 ? 10.257 -2.818 -13.693 1.00 92.31 85 TYR A O 1
ATOM 655 N N . PRO A 1 86 ? 11.811 -1.254 -13.227 1.00 91.38 86 PRO A N 1
ATOM 656 C CA . PRO A 1 86 ? 12.686 -1.653 -14.321 1.00 91.38 86 PRO A CA 1
ATOM 657 C C . PRO A 1 86 ? 13.372 -2.995 -14.077 1.00 91.38 86 PRO A C 1
ATOM 659 O O . PRO A 1 86 ? 13.790 -3.323 -12.964 1.00 91.38 86 PRO A O 1
ATOM 662 N N . ALA A 1 87 ? 13.569 -3.749 -15.156 1.00 90.06 87 ALA A N 1
ATOM 663 C CA . ALA A 1 87 ? 14.398 -4.944 -15.121 1.00 90.06 87 ALA A CA 1
ATOM 664 C C . ALA A 1 87 ? 15.878 -4.540 -15.167 1.00 90.06 87 ALA A C 1
ATOM 666 O O . ALA A 1 87 ? 16.254 -3.629 -15.897 1.00 90.06 87 ALA A O 1
ATOM 667 N N . LYS A 1 88 ? 16.745 -5.217 -14.404 1.00 86.94 88 LYS A N 1
ATOM 668 C CA . LYS A 1 88 ? 18.178 -4.857 -14.301 1.00 86.94 88 LYS A CA 1
ATOM 669 C C . LYS A 1 88 ? 18.944 -4.892 -15.628 1.00 86.94 88 LYS A C 1
ATOM 671 O O . LYS A 1 88 ? 20.025 -4.323 -15.713 1.00 86.94 88 LYS A O 1
ATOM 676 N N . ASP A 1 89 ? 18.427 -5.601 -16.621 1.00 92.81 89 ASP A N 1
ATOM 677 C CA . ASP A 1 89 ? 18.974 -5.714 -17.971 1.00 92.81 89 ASP A CA 1
ATOM 678 C C . ASP A 1 89 ? 18.368 -4.707 -18.966 1.00 92.81 89 ASP A C 1
ATOM 680 O O . ASP A 1 89 ? 18.739 -4.709 -20.141 1.00 92.81 89 ASP A O 1
ATOM 684 N N . ASP A 1 90 ? 17.486 -3.812 -18.512 1.00 91.44 90 ASP A N 1
ATOM 685 C CA . ASP A 1 90 ? 16.998 -2.697 -19.314 1.00 91.44 90 ASP A CA 1
ATOM 686 C C . ASP A 1 90 ? 18.143 -1.754 -19.708 1.00 91.44 90 ASP A C 1
ATOM 688 O O . ASP A 1 90 ? 18.916 -1.294 -18.867 1.00 91.44 90 ASP A O 1
ATOM 692 N N . ALA A 1 91 ? 18.199 -1.386 -20.992 1.00 90.69 91 ALA A N 1
ATOM 693 C CA . ALA A 1 91 ? 19.217 -0.475 -21.526 1.00 90.69 91 ALA A CA 1
ATOM 694 C C . ALA A 1 91 ? 19.236 0.902 -20.830 1.00 90.69 91 ALA A C 1
ATOM 696 O O . ALA A 1 91 ? 20.290 1.526 -20.745 1.00 90.69 91 ALA A O 1
ATOM 697 N N . ASP A 1 92 ? 18.085 1.330 -20.299 1.00 93.31 92 ASP A N 1
ATOM 698 C CA . ASP A 1 92 ? 17.883 2.607 -19.606 1.00 93.31 92 ASP A CA 1
ATOM 699 C C . ASP A 1 92 ? 17.549 2.408 -18.112 1.00 93.31 92 ASP A C 1
ATOM 701 O O . ASP A 1 92 ? 16.777 3.179 -17.539 1.00 93.31 92 ASP A O 1
ATOM 705 N N . TYR A 1 93 ? 18.075 1.348 -17.481 1.00 93.62 93 TYR A N 1
ATOM 706 C CA . TYR A 1 93 ? 17.757 0.966 -16.095 1.00 93.62 93 TYR A CA 1
ATOM 707 C C . TYR A 1 93 ? 17.815 2.136 -15.101 1.00 93.62 93 TYR A C 1
ATOM 709 O O . TYR A 1 93 ? 16.872 2.327 -14.332 1.00 93.62 93 TYR A O 1
ATOM 717 N N . ASP A 1 94 ? 18.880 2.942 -15.137 1.00 94.88 94 ASP A N 1
ATOM 718 C CA . ASP A 1 94 ? 19.064 4.060 -14.202 1.00 94.88 94 ASP A CA 1
ATOM 719 C C . ASP A 1 94 ? 17.959 5.117 -14.364 1.00 94.88 94 ASP A C 1
ATOM 721 O O . ASP A 1 94 ? 17.322 5.504 -13.386 1.00 94.88 94 ASP A O 1
ATOM 725 N N . ALA A 1 95 ? 17.659 5.521 -15.603 1.00 95.94 95 ALA A N 1
ATOM 726 C CA . ALA A 1 95 ? 16.623 6.517 -15.886 1.00 95.94 95 ALA A CA 1
ATOM 727 C C . ALA A 1 95 ? 15.215 6.008 -15.533 1.00 95.94 95 ALA A C 1
ATOM 729 O O . ALA A 1 95 ? 14.384 6.753 -15.017 1.00 95.94 95 ALA A O 1
ATOM 730 N N . LYS A 1 96 ? 14.935 4.721 -15.772 1.00 95.69 96 LYS A N 1
ATOM 731 C CA . LYS A 1 96 ? 13.666 4.107 -15.357 1.00 95.69 96 LYS A CA 1
ATOM 732 C C . LYS A 1 96 ? 13.555 3.983 -13.835 1.00 95.69 96 LYS A C 1
ATOM 734 O O . LYS A 1 96 ? 12.460 4.109 -13.298 1.00 95.69 96 LYS A O 1
ATOM 739 N N . THR A 1 97 ? 14.670 3.747 -13.145 1.00 96.25 97 THR A N 1
ATOM 740 C CA . THR A 1 97 ? 14.725 3.687 -11.676 1.00 96.25 97 THR A CA 1
ATOM 741 C C . THR A 1 97 ? 14.432 5.060 -11.072 1.00 96.25 97 THR A C 1
ATOM 743 O O . THR A 1 97 ? 13.666 5.155 -10.117 1.00 96.25 97 THR A O 1
ATOM 746 N N . GLU A 1 98 ? 14.976 6.129 -11.659 1.00 97.06 98 GLU A N 1
ATOM 747 C CA . GLU A 1 98 ? 14.647 7.510 -11.286 1.00 97.06 98 GLU A CA 1
ATOM 748 C C . GLU A 1 98 ? 13.151 7.800 -11.493 1.00 97.06 98 GLU A C 1
ATOM 750 O O . GLU A 1 98 ? 12.465 8.188 -10.550 1.00 97.06 98 GLU A O 1
ATOM 755 N N . ALA A 1 99 ? 12.607 7.480 -12.673 1.00 97.25 99 ALA A N 1
ATOM 756 C CA . ALA A 1 99 ? 11.183 7.662 -12.965 1.00 97.25 99 ALA A CA 1
ATOM 757 C C . ALA A 1 99 ? 10.255 6.856 -12.031 1.00 97.25 99 ALA A C 1
ATOM 759 O O . ALA A 1 99 ? 9.152 7.302 -11.710 1.00 97.25 99 ALA A O 1
ATOM 760 N N . PHE A 1 100 ? 10.687 5.675 -11.579 1.00 97.38 100 PHE A N 1
ATOM 761 C CA . PHE A 1 100 ? 9.967 4.888 -10.577 1.00 97.38 100 PHE A CA 1
ATOM 762 C C . PHE A 1 100 ? 9.923 5.608 -9.219 1.00 97.38 100 PHE A C 1
ATOM 764 O O . PHE A 1 100 ? 8.865 5.680 -8.592 1.00 97.38 100 PHE A O 1
ATOM 771 N N . GLY A 1 101 ? 11.042 6.203 -8.791 1.00 97.62 101 GLY A N 1
ATOM 772 C CA . GLY A 1 101 ? 11.103 7.043 -7.590 1.00 97.62 101 GLY A CA 1
ATOM 773 C C . GLY A 1 101 ? 10.222 8.295 -7.682 1.00 97.62 101 GLY A C 1
ATOM 774 O O . GLY A 1 101 ? 9.526 8.637 -6.720 1.00 97.62 101 GLY A O 1
ATOM 775 N N . ASP A 1 102 ? 10.178 8.939 -8.848 1.00 98.19 102 ASP A N 1
ATOM 776 C CA . ASP A 1 102 ? 9.289 10.081 -9.099 1.00 98.19 102 ASP A CA 1
ATOM 777 C C . ASP A 1 102 ? 7.812 9.676 -9.013 1.00 98.19 102 ASP A C 1
ATOM 779 O O . ASP A 1 102 ? 6.999 10.385 -8.415 1.00 98.19 102 ASP A O 1
ATOM 783 N N . ALA A 1 103 ? 7.456 8.507 -9.554 1.00 98.25 103 ALA A N 1
ATOM 784 C CA . ALA A 1 103 ? 6.099 7.975 -9.473 1.00 98.25 103 ALA A CA 1
ATOM 785 C C . ALA A 1 103 ? 5.678 7.673 -8.023 1.00 98.25 103 ALA A C 1
ATOM 787 O O . ALA A 1 103 ? 4.541 7.965 -7.647 1.00 98.25 103 ALA A O 1
ATOM 788 N N . ILE A 1 104 ? 6.589 7.150 -7.194 1.00 98.12 104 ILE A N 1
ATOM 789 C CA . ILE A 1 104 ? 6.359 6.980 -5.749 1.00 98.12 104 ILE A CA 1
ATOM 790 C C . ILE A 1 104 ? 6.132 8.332 -5.069 1.00 98.12 104 ILE A C 1
ATOM 792 O O . ILE A 1 104 ? 5.200 8.473 -4.280 1.00 98.12 104 ILE A O 1
ATOM 796 N N . SER A 1 105 ? 6.954 9.334 -5.379 1.00 98.00 105 SER A N 1
ATOM 797 C CA . SER A 1 105 ? 6.821 10.667 -4.778 1.00 98.00 105 SER A CA 1
ATOM 798 C C . SER A 1 105 ? 5.468 11.293 -5.127 1.00 98.00 105 SER A C 1
ATOM 800 O O . SER A 1 105 ? 4.748 11.754 -4.245 1.00 98.00 105 SER A O 1
ATOM 802 N N . ALA A 1 106 ? 5.056 11.194 -6.395 1.00 98.25 106 ALA A N 1
ATOM 803 C CA . ALA A 1 106 ? 3.741 11.645 -6.842 1.00 98.25 106 ALA A CA 1
ATOM 804 C C . ALA A 1 106 ? 2.584 10.887 -6.166 1.00 98.25 106 ALA A C 1
ATOM 806 O O . ALA A 1 106 ? 1.533 11.474 -5.911 1.00 98.25 106 ALA A O 1
ATOM 807 N N . PHE A 1 107 ? 2.760 9.597 -5.860 1.00 98.19 107 PHE A N 1
ATOM 808 C CA . PHE A 1 107 ? 1.785 8.831 -5.085 1.00 98.19 107 PHE A CA 1
ATOM 809 C C . PHE A 1 107 ? 1.650 9.368 -3.661 1.00 98.19 107 PHE A C 1
ATOM 811 O O . PHE A 1 107 ? 0.534 9.632 -3.222 1.00 98.19 107 PHE A O 1
ATOM 818 N N . VAL A 1 108 ? 2.762 9.579 -2.956 1.00 97.69 108 VAL A N 1
ATOM 819 C CA . VAL A 1 108 ? 2.738 10.132 -1.592 1.00 97.69 108 VAL A CA 1
ATOM 820 C C . VAL A 1 108 ? 2.052 11.503 -1.576 1.00 97.69 108 VAL A C 1
ATOM 822 O O . VAL A 1 108 ? 1.178 11.736 -0.744 1.00 97.69 108 VAL A O 1
ATOM 825 N N . ASP A 1 109 ? 2.353 12.366 -2.549 1.00 97.69 109 ASP A N 1
ATOM 826 C CA . ASP A 1 109 ? 1.726 13.688 -2.674 1.00 97.69 109 ASP A CA 1
ATOM 827 C C . ASP A 1 109 ? 0.218 13.620 -2.982 1.00 97.69 109 ASP A C 1
ATOM 829 O O . ASP A 1 109 ? -0.559 14.457 -2.516 1.00 97.69 109 ASP A O 1
ATOM 833 N N . ALA A 1 110 ? -0.217 12.633 -3.773 1.00 97.06 110 ALA A N 1
ATOM 834 C CA . ALA A 1 110 ? -1.627 12.433 -4.109 1.00 97.06 110 ALA A CA 1
ATOM 835 C C . ALA A 1 110 ? -2.449 11.867 -2.939 1.00 97.06 110 ALA A C 1
ATOM 837 O O . ALA A 1 110 ? -3.670 12.045 -2.900 1.00 97.06 110 ALA A O 1
ATOM 838 N N . TYR A 1 111 ? -1.791 11.203 -1.987 1.00 95.94 111 TYR A N 1
ATOM 839 C CA . TYR A 1 111 ? -2.420 10.556 -0.843 1.00 95.94 111 TYR A CA 1
ATOM 840 C C . TYR A 1 111 ? -1.813 11.041 0.481 1.00 95.94 111 TYR A C 1
ATOM 842 O O . TYR A 1 111 ? -1.238 10.226 1.189 1.00 95.94 111 TYR A O 1
ATOM 850 N N . PRO A 1 112 ? -1.955 12.319 0.864 1.00 89.12 112 PRO A N 1
ATOM 851 C CA . PRO A 1 112 ? -1.376 12.839 2.102 1.00 89.12 112 PRO A CA 1
ATOM 852 C C . PRO A 1 112 ? -2.024 12.258 3.368 1.00 89.12 112 PRO A C 1
ATOM 854 O O . PRO A 1 112 ? -3.171 11.734 3.293 1.00 89.12 112 PRO A O 1
#

Radius of gyration: 14.86 Å; chains: 1; bounding box: 35×30×42 Å